Protein AF-A0A0A6XVR8-F1 (afdb_monomer)

Radius of gyration: 18.1 Å; Cα contacts (8 Å, |Δi|>4): 35; chains: 1; bounding box: 29×32×50 Å

InterPro domains:
  IPR029470 PD-(D/E)XK nuclease superfamily 4 [PF14281] (25-81)

Sequence (90 aa):
MEIRHLFELENDATFQQLNQQVNSFNTLKILKLENHEIRHSNILAWLLNPKENHSLHDYFLRKMIEHLILIEENSNNPKYETVSGILNHS

Organism: NCBI:txid363870

Solvent-accessible surface area (backbone atoms only — not comparable to full-atom values): 5431 Å² total; per-residue (Å²): 132,65,71,65,60,55,54,55,48,67,68,31,66,67,48,45,53,50,52,52,60,76,66,43,96,46,73,48,59,77,69,71,41,75,90,37,66,72,59,52,52,50,52,49,56,49,53,59,36,43,86,46,92,80,80,53,41,53,53,53,42,49,52,52,52,53,48,65,75,37,43,78,71,43,65,78,34,78,86,45,47,67,57,54,58,59,64,76,75,113

Foldseek 3Di:
DDVVVVVVQCPDPVSVVVVCVVPPDDPCVVVVNPPPVVVVVVVVVQQCALPHPPPCRCVSVVVVVVCVVCVVVCVPPPVCVVVVVVVVVD

Mean predicted aligned error: 8.01 Å

Structure (mmCIF, N/CA/C/O backbone):
data_AF-A0A0A6XVR8-F1
#
_entry.id   AF-A0A0A6XVR8-F1
#
loop_
_atom_site.group_PDB
_atom_site.id
_atom_site.type_symbol
_atom_site.label_atom_id
_atom_site.label_alt_id
_atom_site.label_comp_id
_atom_site.label_asym_id
_atom_site.label_entity_id
_atom_site.label_seq_id
_atom_site.pdbx_PDB_ins_code
_atom_site.Cartn_x
_atom_site.Cartn_y
_atom_site.Cartn_z
_atom_site.occupancy
_atom_site.B_iso_or_equiv
_atom_site.auth_seq_id
_atom_site.auth_comp_id
_atom_site.auth_asym_id
_atom_site.auth_atom_id
_atom_site.pdbx_PDB_model_num
ATOM 1 N N . MET A 1 1 ? -8.929 6.533 33.591 1.00 60.72 1 MET A N 1
ATOM 2 C CA . MET A 1 1 ? -9.551 7.172 32.414 1.00 60.72 1 MET A CA 1
ATOM 3 C C . MET A 1 1 ? -11.047 7.108 32.646 1.00 60.72 1 MET A C 1
ATOM 5 O O . MET A 1 1 ? -11.579 6.008 32.695 1.00 60.72 1 MET A O 1
ATOM 9 N N . GLU A 1 2 ? -11.688 8.240 32.933 1.00 82.38 2 GLU A N 1
ATOM 10 C CA . GLU A 1 2 ? -13.125 8.271 33.238 1.00 82.38 2 GLU A CA 1
ATOM 11 C C . GLU A 1 2 ? -13.931 7.899 31.984 1.00 82.38 2 GLU A C 1
ATOM 13 O O . GLU A 1 2 ? -13.674 8.440 30.909 1.00 82.38 2 GLU A O 1
ATOM 18 N N . ILE A 1 3 ? -14.917 7.003 32.118 1.00 89.50 3 ILE A N 1
ATOM 19 C CA . ILE A 1 3 ? -15.796 6.514 31.027 1.00 89.50 3 ILE A CA 1
ATOM 20 C C . ILE A 1 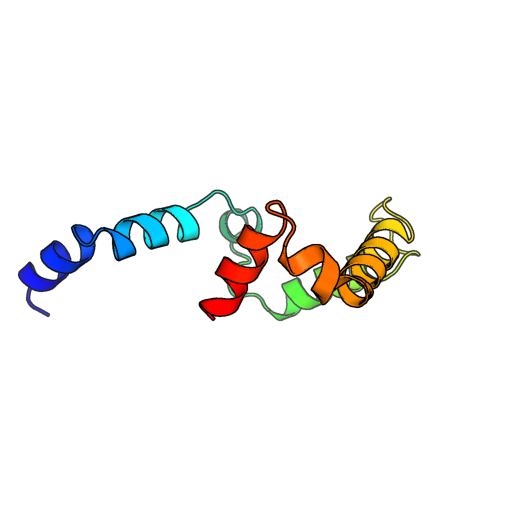3 ? -16.410 7.667 30.214 1.00 89.50 3 ILE A C 1
ATOM 22 O O . ILE A 1 3 ? -16.643 7.545 29.014 1.00 89.50 3 ILE A O 1
ATOM 26 N N . ARG A 1 4 ? -16.613 8.820 30.854 1.00 88.31 4 ARG A N 1
ATOM 27 C CA . ARG A 1 4 ? -17.124 10.044 30.237 1.00 88.31 4 ARG A CA 1
ATOM 28 C C . ARG A 1 4 ? -16.277 10.536 29.060 1.00 88.31 4 ARG A C 1
ATOM 30 O O . ARG A 1 4 ? -16.837 10.907 28.037 1.00 88.31 4 ARG A O 1
ATOM 37 N N . HIS A 1 5 ? -14.952 10.477 29.171 1.00 91.12 5 HIS A N 1
ATOM 38 C CA . HIS A 1 5 ? -14.058 10.929 28.103 1.00 91.12 5 HIS A CA 1
ATOM 39 C C . HIS A 1 5 ? -14.081 10.000 26.885 1.00 91.12 5 HIS A C 1
ATOM 41 O O . HIS A 1 5 ? -13.871 10.455 25.766 1.00 91.12 5 HIS A O 1
ATOM 47 N N . LEU A 1 6 ? -14.360 8.706 27.087 1.00 90.69 6 LEU A N 1
ATOM 48 C CA . LEU A 1 6 ? -14.554 7.770 25.977 1.00 90.69 6 LEU A CA 1
ATOM 49 C C . LEU A 1 6 ? -15.841 8.093 25.216 1.00 90.69 6 LEU A C 1
ATOM 51 O O . LEU A 1 6 ? -15.819 8.139 23.993 1.00 90.69 6 LEU A O 1
ATOM 55 N N . PHE A 1 7 ? -16.927 8.390 25.936 1.00 92.50 7 PHE A N 1
ATOM 56 C CA . PHE A 1 7 ? -18.179 8.835 25.322 1.00 92.50 7 PHE A CA 1
ATOM 57 C C . PHE A 1 7 ? -18.023 10.156 24.565 1.00 92.50 7 PHE A C 1
ATOM 59 O O . PHE A 1 7 ? -18.581 10.306 23.482 1.00 92.50 7 PHE A O 1
ATOM 66 N N . GLU A 1 8 ? -17.278 11.113 25.118 1.00 94.50 8 GLU A N 1
ATOM 67 C CA . GLU A 1 8 ? -16.986 12.383 24.443 1.00 94.50 8 GLU A CA 1
ATOM 68 C C . GLU A 1 8 ? -16.200 12.154 23.145 1.00 94.50 8 GLU A C 1
AT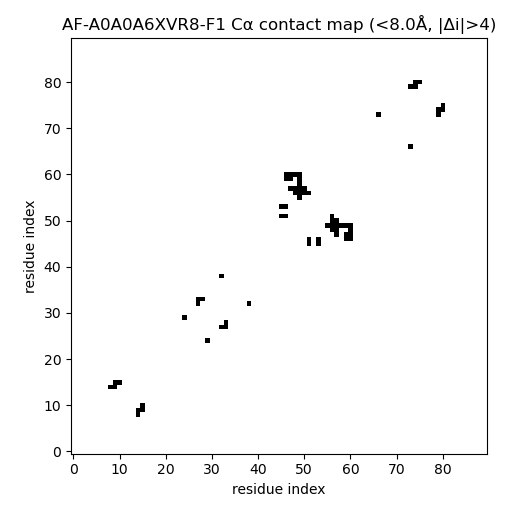OM 70 O O . GLU A 1 8 ? -16.563 12.716 22.116 1.00 94.50 8 GLU A O 1
ATOM 75 N N . LEU A 1 9 ? -15.190 11.278 23.167 1.00 92.94 9 LEU A N 1
ATOM 76 C CA . LEU A 1 9 ? -14.408 10.930 21.980 1.00 92.94 9 LEU A CA 1
ATOM 77 C C . LEU A 1 9 ? -15.243 10.184 20.928 1.00 92.94 9 LEU A C 1
ATOM 79 O O . LEU A 1 9 ? -15.166 10.502 19.749 1.00 92.94 9 LEU A O 1
ATOM 83 N N . GLU A 1 10 ? -16.057 9.209 21.334 1.00 91.62 10 GLU A N 1
ATOM 84 C CA . GLU A 1 10 ? -16.866 8.405 20.409 1.00 91.62 10 GLU A CA 1
ATOM 85 C C . GLU A 1 10 ? -17.950 9.233 19.695 1.00 91.62 10 GLU A C 1
ATOM 87 O O . GLU A 1 10 ? -18.338 8.914 18.569 1.00 91.62 10 GLU A O 1
ATOM 92 N N . ASN A 1 11 ? -18.418 10.316 20.322 1.00 93.81 11 ASN A N 1
ATOM 93 C CA . ASN A 1 11 ? -19.378 11.253 19.732 1.00 93.81 11 ASN A CA 1
ATOM 94 C C . ASN A 1 11 ? -18.724 12.412 18.967 1.00 93.81 11 ASN A C 1
ATOM 96 O O . ASN A 1 11 ? -19.437 13.204 18.349 1.00 93.81 11 ASN A O 1
ATOM 100 N N . ASP A 1 12 ? -17.396 12.530 18.988 1.00 96.19 12 ASP A N 1
ATOM 101 C CA . ASP A 1 12 ? -16.702 13.534 18.194 1.00 96.19 12 ASP A CA 1
ATOM 102 C C . ASP A 1 12 ? -16.810 13.202 16.697 1.00 96.19 12 ASP A C 1
ATOM 104 O O . ASP A 1 12 ? -16.495 12.098 16.248 1.00 96.19 12 ASP A O 1
ATOM 108 N N . ALA A 1 13 ? -17.256 14.173 15.899 1.00 93.69 13 ALA A N 1
ATOM 109 C CA . ALA A 1 13 ? -17.496 13.968 14.472 1.00 93.69 13 ALA A CA 1
ATOM 110 C C . ALA A 1 13 ? -16.205 13.641 13.700 1.00 93.69 13 ALA A C 1
ATOM 112 O O . ALA A 1 13 ? -16.231 12.834 12.769 1.00 93.69 13 ALA A O 1
ATOM 113 N N . THR A 1 14 ? -15.075 14.228 14.104 1.00 93.06 14 THR A N 1
ATOM 114 C CA . THR A 1 14 ? -13.765 13.970 13.490 1.00 93.06 14 THR A CA 1
ATOM 115 C C . THR A 1 14 ? -13.318 12.548 13.800 1.00 93.06 14 THR A C 1
ATOM 117 O O . THR A 1 14 ? -12.883 11.821 12.905 1.00 93.06 14 THR A O 1
ATOM 120 N N . PHE A 1 15 ? -13.486 12.115 15.053 1.00 93.25 15 PHE A N 1
ATOM 121 C CA . PHE A 1 15 ? -13.202 10.744 15.458 1.00 93.25 15 PHE A CA 1
ATOM 122 C C . PHE A 1 15 ? -14.067 9.740 14.695 1.00 93.25 15 PHE A C 1
ATOM 124 O O . PHE A 1 15 ? -13.543 8.746 14.200 1.00 93.25 15 PHE A O 1
ATOM 131 N N . GLN A 1 16 ? -15.367 9.996 14.535 1.00 92.69 16 GLN A N 1
ATOM 132 C CA . GLN A 1 16 ? -16.253 9.108 13.779 1.00 92.69 16 GLN A CA 1
ATOM 133 C C . GLN A 1 16 ? -15.841 8.987 12.306 1.00 92.69 16 GLN A C 1
ATOM 135 O O . GLN A 1 16 ? -15.786 7.873 11.779 1.00 92.69 16 GLN A O 1
ATOM 140 N N . GLN A 1 17 ? -15.493 10.105 11.658 1.00 90.25 17 GLN A N 1
ATOM 141 C CA . GLN A 1 17 ? -14.989 10.113 10.280 1.00 90.25 17 GLN A CA 1
ATOM 142 C C . GLN A 1 17 ? -13.686 9.318 10.151 1.00 90.25 17 GLN A C 1
ATOM 144 O O . GLN A 1 17 ? -13.582 8.429 9.301 1.00 90.25 17 GLN A O 1
ATOM 149 N N . LEU A 1 18 ? -12.720 9.572 11.037 1.00 88.12 18 LEU A N 1
ATOM 150 C CA . LEU A 1 18 ? -11.454 8.844 11.063 1.00 88.12 18 LEU A CA 1
ATOM 151 C C . LEU A 1 18 ? -11.677 7.350 11.319 1.00 88.12 18 LEU A C 1
ATOM 153 O O . LEU A 1 18 ? -11.130 6.505 10.616 1.00 88.12 18 LEU A O 1
ATOM 157 N N . ASN A 1 19 ? -12.509 7.008 12.302 1.00 88.75 19 ASN A N 1
ATOM 158 C CA . ASN A 1 19 ? -12.808 5.629 12.663 1.00 88.75 19 ASN A CA 1
ATOM 159 C C . ASN A 1 19 ? -13.477 4.880 11.501 1.00 88.75 19 ASN A C 1
ATOM 161 O O . ASN A 1 19 ? -13.160 3.714 11.263 1.00 88.75 19 ASN A O 1
ATOM 165 N N . GLN A 1 20 ? -14.346 5.544 10.732 1.00 88.25 20 GLN A N 1
ATOM 166 C CA . GLN A 1 20 ? -14.919 4.984 9.509 1.00 88.25 20 GLN A CA 1
ATOM 167 C C . GLN A 1 20 ? -13.846 4.737 8.436 1.00 88.25 20 GLN A C 1
ATOM 169 O O . GLN A 1 20 ? -13.851 3.683 7.800 1.00 88.25 20 GLN A O 1
ATOM 174 N N . GLN A 1 21 ? -12.906 5.667 8.248 1.00 84.44 21 GLN A N 1
ATOM 175 C CA . GLN A 1 21 ? -11.814 5.517 7.279 1.00 84.44 21 GLN A CA 1
ATOM 176 C C . GLN A 1 21 ? -10.833 4.402 7.675 1.00 84.44 21 GLN A C 1
ATOM 178 O O . GLN A 1 21 ? -10.517 3.538 6.856 1.00 84.44 21 GLN A O 1
ATOM 183 N N . VAL A 1 22 ? -10.405 4.355 8.938 1.00 82.94 22 VAL A N 1
ATOM 184 C CA . VAL A 1 22 ? -9.466 3.349 9.476 1.00 82.94 22 VAL A CA 1
ATOM 185 C C . VAL A 1 22 ? -10.078 1.942 9.514 1.00 82.94 22 VAL A C 1
ATOM 187 O O . VAL A 1 22 ? -9.368 0.933 9.418 1.00 82.94 22 VAL A O 1
ATOM 190 N N . ASN A 1 23 ? -11.402 1.845 9.648 1.00 82.94 23 ASN A N 1
ATOM 191 C CA . ASN A 1 23 ? -12.129 0.574 9.604 1.00 82.94 23 ASN A CA 1
ATOM 192 C C . ASN A 1 23 ? -12.756 0.264 8.243 1.00 82.94 23 ASN A C 1
ATOM 194 O O . ASN A 1 23 ? -13.500 -0.711 8.129 1.00 82.94 23 ASN A O 1
ATOM 198 N N . SER A 1 24 ? -12.427 1.039 7.209 1.00 85.75 24 SER A N 1
ATOM 199 C CA . SER A 1 24 ? -12.791 0.699 5.839 1.00 85.75 24 SER A CA 1
ATOM 200 C C . SER A 1 24 ? -12.147 -0.624 5.400 1.00 85.75 24 SER A C 1
ATOM 202 O O . SER A 1 24 ? -11.196 -1.128 6.010 1.00 85.75 24 SER A O 1
ATOM 204 N N . PHE A 1 25 ? -12.698 -1.219 4.341 1.00 86.31 25 PHE A N 1
ATOM 205 C CA . PHE A 1 25 ? -12.167 -2.454 3.775 1.00 86.31 25 PHE A CA 1
ATOM 206 C C . PHE A 1 25 ? -10.693 -2.275 3.390 1.00 86.31 25 PHE A C 1
ATOM 208 O O . PHE A 1 25 ? -10.348 -1.429 2.567 1.00 86.31 25 PHE A O 1
ATOM 215 N N . ASN A 1 26 ? -9.829 -3.113 3.959 1.00 84.50 26 ASN A N 1
ATOM 216 C CA . ASN A 1 26 ? -8.406 -3.126 3.667 1.00 84.50 26 ASN A CA 1
ATOM 217 C C . ASN A 1 26 ? -7.920 -4.580 3.633 1.00 84.50 26 ASN A C 1
ATOM 219 O O . ASN A 1 26 ? -7.935 -5.275 4.650 1.00 84.50 26 ASN A O 1
ATOM 223 N N . THR A 1 27 ? -7.477 -5.043 2.463 1.00 89.19 27 THR A N 1
ATOM 224 C CA . THR A 1 27 ? -7.007 -6.422 2.267 1.00 89.19 27 THR A CA 1
ATOM 225 C C . THR A 1 27 ? -5.819 -6.769 3.167 1.00 89.19 27 THR A C 1
ATOM 227 O O . THR A 1 27 ? -5.746 -7.891 3.661 1.00 89.19 27 THR A O 1
ATOM 230 N N . LEU A 1 28 ? -4.916 -5.817 3.438 1.00 89.62 28 LEU A N 1
ATOM 231 C CA . LEU A 1 28 ? -3.791 -6.032 4.352 1.00 89.62 28 LEU A CA 1
ATOM 232 C C . LEU A 1 28 ? -4.301 -6.267 5.777 1.00 89.62 28 LEU A C 1
ATOM 234 O O . LEU A 1 28 ? -3.875 -7.226 6.406 1.00 89.62 28 LEU A O 1
ATOM 238 N N . LYS A 1 29 ? -5.283 -5.484 6.238 1.00 88.25 29 LYS A N 1
ATOM 239 C CA . LYS A 1 29 ? -5.916 -5.664 7.558 1.00 88.25 29 LYS A CA 1
ATOM 240 C C . LYS A 1 29 ? -6.661 -6.998 7.673 1.00 88.25 29 LYS A C 1
ATOM 242 O O . LYS A 1 29 ? -6.540 -7.704 8.669 1.00 88.25 29 LYS A O 1
ATOM 247 N N . ILE A 1 30 ? -7.397 -7.393 6.630 1.00 91.75 30 ILE A N 1
ATOM 248 C CA . ILE A 1 30 ? -8.116 -8.682 6.585 1.00 91.75 30 ILE A CA 1
ATOM 249 C C . ILE A 1 30 ? -7.143 -9.862 6.690 1.00 91.75 30 ILE A C 1
ATOM 251 O O . ILE A 1 30 ? -7.429 -10.849 7.366 1.00 91.75 30 ILE A O 1
ATOM 255 N N . LEU A 1 31 ? -5.977 -9.744 6.052 1.00 93.06 31 LEU A N 1
ATOM 256 C CA . LEU A 1 31 ? -4.917 -10.749 6.091 1.00 93.06 31 LEU A CA 1
ATOM 257 C C . LEU A 1 31 ? -3.984 -10.614 7.310 1.00 93.06 31 LEU A C 1
ATOM 259 O O . LEU A 1 31 ? -3.021 -11.374 7.408 1.00 93.06 31 LEU A O 1
ATOM 263 N N . LYS A 1 32 ? -4.260 -9.690 8.243 1.00 91.62 32 LYS A N 1
ATOM 264 C CA . LYS A 1 32 ? -3.422 -9.390 9.420 1.00 91.62 32 LYS A CA 1
ATOM 265 C C . LYS A 1 32 ? -1.987 -8.962 9.066 1.00 91.62 32 LYS A C 1
ATOM 267 O O . LYS A 1 32 ? -1.015 -9.350 9.720 1.00 91.62 32 LYS A O 1
ATOM 272 N N . LEU A 1 33 ? -1.830 -8.222 7.973 1.00 91.44 33 LEU A N 1
ATOM 273 C CA . LEU A 1 33 ? -0.558 -7.736 7.438 1.00 91.44 33 LEU A CA 1
ATOM 274 C C . LEU A 1 33 ? -0.252 -6.280 7.806 1.00 91.44 33 LEU A C 1
ATOM 276 O O . LEU A 1 33 ? 0.862 -5.847 7.562 1.00 91.44 33 LEU A O 1
ATOM 280 N N . GLU A 1 34 ? -1.1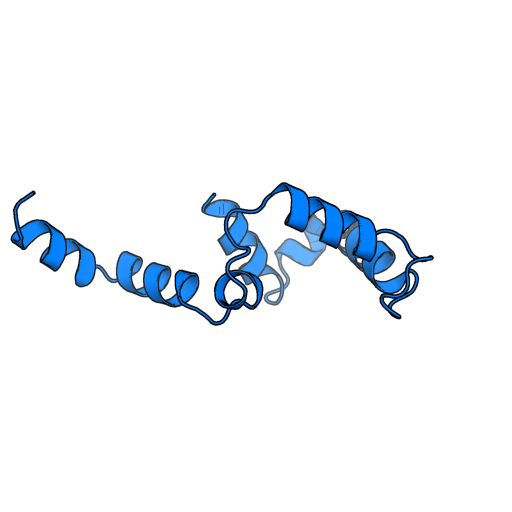71 -5.566 8.452 1.00 88.25 34 GLU A N 1
ATOM 281 C CA . GLU A 1 34 ? -1.089 -4.128 8.742 1.00 88.25 34 GLU A CA 1
ATOM 282 C C . GLU A 1 34 ? 0.182 -3.686 9.486 1.00 88.25 34 GLU A C 1
ATOM 284 O O . GLU A 1 34 ? 0.668 -2.590 9.234 1.00 88.25 34 GLU A O 1
ATOM 289 N N . ASN A 1 35 ? 0.764 -4.550 10.322 1.00 90.69 35 ASN A N 1
ATOM 290 C CA . ASN A 1 35 ? 1.979 -4.270 11.099 1.00 90.69 35 ASN A CA 1
ATOM 291 C C . ASN A 1 35 ? 3.177 -5.110 10.616 1.00 90.69 35 ASN A C 1
ATOM 293 O O . ASN A 1 35 ? 3.913 -5.682 11.418 1.00 90.69 35 ASN A O 1
ATOM 297 N N . HIS A 1 36 ? 3.299 -5.313 9.300 1.00 93.50 36 HIS A N 1
ATOM 298 C CA . HIS A 1 36 ? 4.358 -6.133 8.707 1.00 93.50 36 HIS A CA 1
ATOM 299 C C . HIS A 1 36 ? 5.096 -5.388 7.597 1.00 93.50 36 HIS A C 1
ATOM 301 O O . HIS A 1 36 ? 5.006 -5.713 6.411 1.00 93.50 36 HIS A O 1
ATOM 307 N N . GLU A 1 37 ? 5.898 -4.419 8.015 1.00 93.62 37 GLU A N 1
ATOM 308 C CA . GLU A 1 37 ? 6.592 -3.441 7.177 1.00 93.62 37 GLU A CA 1
ATOM 309 C C . GLU A 1 37 ? 7.509 -4.111 6.148 1.00 93.62 37 GLU A C 1
ATOM 311 O O . GLU A 1 37 ? 7.521 -3.731 4.980 1.00 93.62 37 GLU A O 1
ATOM 316 N N . ILE A 1 38 ? 8.211 -5.184 6.534 1.00 95.81 38 ILE A N 1
ATOM 317 C CA . ILE A 1 38 ? 9.056 -5.956 5.606 1.00 95.81 38 ILE A CA 1
ATOM 318 C C . ILE A 1 38 ? 8.231 -6.565 4.466 1.00 95.81 38 ILE A C 1
ATOM 320 O O . ILE A 1 38 ? 8.672 -6.592 3.318 1.00 95.81 38 ILE A O 1
ATOM 324 N N . ARG A 1 39 ? 7.009 -7.031 4.749 1.00 94.00 39 ARG A N 1
ATOM 325 C CA . ARG A 1 39 ? 6.130 -7.590 3.714 1.00 94.00 39 ARG A CA 1
ATOM 326 C C . ARG A 1 39 ? 5.576 -6.501 2.804 1.00 94.00 39 ARG A C 1
ATOM 328 O O . ARG A 1 39 ? 5.476 -6.739 1.605 1.00 94.00 39 ARG A O 1
ATOM 335 N N . HIS A 1 40 ? 5.300 -5.312 3.334 1.00 94.06 40 HIS A N 1
ATOM 336 C CA . HIS A 1 40 ? 4.924 -4.155 2.518 1.00 94.06 40 HIS A CA 1
ATOM 337 C C . HIS A 1 40 ? 6.035 -3.779 1.534 1.00 94.06 40 HIS A C 1
ATOM 339 O O . HIS A 1 40 ? 5.779 -3.672 0.335 1.00 94.06 40 HIS A O 1
ATOM 345 N N . SER A 1 41 ? 7.277 -3.678 2.010 1.00 95.75 41 SER A N 1
ATOM 346 C CA . SER A 1 41 ? 8.434 -3.401 1.152 1.00 95.75 41 SER A CA 1
ATOM 347 C C . SER A 1 41 ? 8.618 -4.462 0.068 1.00 95.75 41 SER A C 1
ATOM 349 O O . SER A 1 41 ? 8.896 -4.117 -1.078 1.00 95.75 41 SER A O 1
ATOM 351 N N . ASN A 1 42 ? 8.392 -5.740 0.385 1.00 96.94 42 ASN A N 1
ATOM 352 C CA . ASN A 1 42 ? 8.457 -6.816 -0.608 1.00 96.94 42 ASN A CA 1
ATOM 353 C C . ASN A 1 42 ? 7.353 -6.704 -1.672 1.00 96.94 42 ASN A C 1
ATOM 355 O O . ASN A 1 42 ? 7.637 -6.905 -2.850 1.00 96.94 42 ASN A O 1
ATOM 359 N N . ILE A 1 43 ? 6.117 -6.355 -1.287 1.00 95.12 43 ILE A N 1
ATOM 360 C CA . ILE A 1 43 ? 5.019 -6.111 -2.243 1.00 95.12 43 ILE A CA 1
ATOM 361 C C . ILE A 1 43 ? 5.380 -4.954 -3.178 1.00 95.12 43 ILE A C 1
ATOM 363 O O . ILE A 1 43 ? 5.192 -5.066 -4.388 1.00 95.12 43 ILE A O 1
ATOM 367 N N . LEU A 1 44 ? 5.924 -3.860 -2.639 1.00 95.94 44 LEU A N 1
ATOM 368 C CA . LEU A 1 44 ? 6.350 -2.718 -3.447 1.00 95.94 44 LEU A CA 1
ATOM 3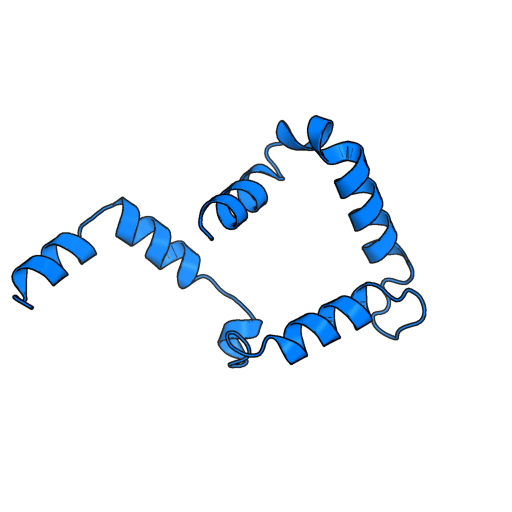69 C C . LEU A 1 44 ? 7.500 -3.092 -4.385 1.00 95.94 44 LEU A C 1
ATOM 371 O O . LEU A 1 44 ? 7.421 -2.800 -5.571 1.00 95.94 44 LEU A O 1
ATOM 375 N N . ALA A 1 45 ? 8.531 -3.783 -3.897 1.00 97.62 45 ALA A N 1
ATOM 376 C CA . ALA A 1 45 ? 9.633 -4.250 -4.737 1.00 97.62 45 ALA A CA 1
ATOM 377 C C . ALA A 1 45 ? 9.141 -5.156 -5.880 1.00 97.62 45 ALA A C 1
ATOM 379 O O . ALA A 1 45 ? 9.597 -5.013 -7.014 1.00 97.62 45 ALA A O 1
ATOM 380 N N . TRP A 1 46 ? 8.172 -6.033 -5.595 1.00 97.75 46 TRP A N 1
ATOM 381 C CA . TRP A 1 46 ? 7.526 -6.888 -6.590 1.00 97.75 46 TRP A CA 1
ATOM 382 C C . TRP A 1 46 ? 6.745 -6.075 -7.631 1.00 97.75 46 TRP A C 1
ATOM 384 O O . TRP A 1 46 ? 6.949 -6.277 -8.820 1.00 97.75 46 TRP A O 1
ATOM 394 N N . LEU A 1 47 ? 5.918 -5.109 -7.212 1.00 97.62 47 LEU A N 1
ATOM 395 C CA . LEU A 1 47 ? 5.145 -4.245 -8.121 1.00 97.62 47 LEU A CA 1
ATOM 396 C C . LEU A 1 47 ? 6.014 -3.297 -8.960 1.00 97.62 47 LEU A C 1
ATOM 398 O O . LEU A 1 47 ? 5.628 -2.907 -10.063 1.00 97.62 47 LEU A O 1
ATOM 402 N N . LEU A 1 48 ? 7.165 -2.884 -8.427 1.00 97.38 48 LEU A N 1
ATOM 403 C CA . LEU A 1 48 ? 8.082 -1.955 -9.088 1.00 97.38 48 LEU A CA 1
ATOM 404 C C . LEU A 1 48 ? 9.005 -2.624 -10.100 1.00 97.38 48 LEU A C 1
ATOM 406 O O . LEU A 1 48 ? 9.631 -1.911 -10.883 1.00 97.38 48 LEU A O 1
ATOM 410 N N . ASN A 1 49 ? 9.105 -3.953 -10.100 1.00 97.94 49 ASN A N 1
ATOM 411 C CA . ASN A 1 49 ? 9.940 -4.689 -11.035 1.00 97.94 49 ASN A CA 1
ATOM 412 C C . ASN A 1 49 ? 9.102 -5.202 -12.223 1.00 97.94 49 ASN A C 1
ATOM 414 O O . ASN A 1 49 ? 8.415 -6.210 -12.088 1.00 97.94 49 ASN A O 1
ATOM 418 N N . PRO A 1 50 ? 9.227 -4.615 -13.432 1.00 97.38 50 PRO A N 1
ATOM 419 C CA . PRO A 1 50 ? 8.415 -4.992 -14.593 1.00 97.38 50 PRO A CA 1
ATOM 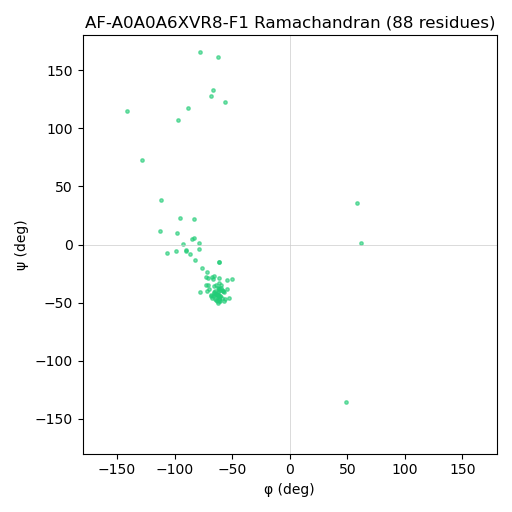420 C C . PRO A 1 50 ? 8.560 -6.442 -15.064 1.00 97.38 50 PRO A C 1
ATOM 422 O O . PRO A 1 50 ? 7.784 -6.892 -15.907 1.00 97.38 50 PRO A O 1
ATOM 425 N N . LYS A 1 51 ? 9.607 -7.138 -14.604 1.00 97.69 51 LYS A N 1
ATOM 426 C CA . LYS A 1 51 ? 9.921 -8.522 -14.980 1.00 97.69 51 LYS A CA 1
ATOM 427 C C . LYS A 1 51 ? 9.261 -9.552 -14.061 1.00 97.69 51 LYS A C 1
ATOM 429 O O . LYS A 1 51 ? 9.393 -10.746 -14.317 1.00 97.69 51 LYS A O 1
ATOM 434 N N . GLU A 1 52 ? 8.600 -9.112 -12.996 1.00 97.94 52 GLU A N 1
ATOM 435 C CA . GLU A 1 52 ? 7.907 -9.990 -12.058 1.00 97.94 52 GLU A CA 1
ATOM 436 C C . GLU A 1 52 ? 6.557 -10.482 -12.599 1.00 97.94 52 GLU A C 1
ATOM 438 O O . GLU A 1 52 ? 5.989 -9.965 -13.562 1.00 97.94 52 GLU A O 1
ATOM 443 N N . ASN A 1 53 ? 6.005 -11.503 -11.945 1.00 96.75 53 ASN A N 1
ATOM 444 C CA . ASN A 1 53 ? 4.801 -12.213 -12.386 1.00 96.75 53 ASN A CA 1
ATOM 445 C C . ASN A 1 53 ? 3.460 -11.548 -11.992 1.00 96.75 53 ASN A C 1
ATOM 447 O O . ASN A 1 53 ? 2.419 -12.204 -12.002 1.00 96.75 53 ASN A O 1
ATOM 451 N N . HIS A 1 54 ? 3.439 -10.245 -11.702 1.00 95.50 54 HIS A N 1
ATOM 452 C CA . HIS A 1 54 ? 2.209 -9.505 -11.370 1.00 95.50 54 HIS A CA 1
ATOM 453 C C . HIS A 1 54 ? 1.353 -9.128 -12.595 1.00 95.50 54 HIS A C 1
ATOM 455 O O . HIS A 1 54 ? 0.325 -8.475 -12.447 1.00 95.50 54 HIS A O 1
ATOM 461 N N . SER A 1 55 ? 1.759 -9.507 -13.816 1.00 96.88 55 SER A N 1
ATOM 462 C CA . SER A 1 55 ? 1.024 -9.297 -15.085 1.00 96.88 55 SER A CA 1
ATOM 463 C C . SER A 1 55 ? 0.764 -7.837 -15.498 1.00 96.88 55 SER A C 1
ATOM 465 O O . SER A 1 55 ? 0.199 -7.589 -16.561 1.00 96.88 55 SER A O 1
ATOM 467 N N . LEU A 1 56 ? 1.228 -6.858 -14.715 1.00 96.62 56 LEU A N 1
ATOM 468 C CA . LEU A 1 56 ? 1.143 -5.429 -15.055 1.00 96.62 56 LEU A CA 1
ATOM 469 C C . LEU A 1 56 ? 2.330 -4.955 -15.909 1.00 96.62 56 LEU A C 1
ATOM 471 O O . LEU A 1 56 ? 2.298 -3.833 -16.404 1.00 96.62 56 LEU A O 1
ATOM 475 N N . HIS A 1 57 ? 3.361 -5.788 -16.102 1.00 95.62 57 HIS A N 1
ATOM 476 C CA . HIS A 1 57 ? 4.605 -5.400 -16.777 1.00 95.62 57 HIS A CA 1
ATOM 477 C C . HIS A 1 57 ? 5.142 -4.079 -16.184 1.00 95.62 57 HIS A C 1
ATOM 479 O O . HIS A 1 57 ? 5.122 -3.873 -14.977 1.00 95.62 57 HIS A O 1
ATOM 485 N N . ASP A 1 58 ? 5.579 -3.130 -17.000 1.00 97.06 58 ASP A N 1
ATOM 486 C CA . ASP A 1 58 ? 6.047 -1.814 -16.558 1.00 97.06 58 ASP A CA 1
ATOM 487 C C . ASP A 1 58 ? 4.917 -0.796 -16.314 1.00 97.06 58 ASP A C 1
ATOM 489 O O . ASP A 1 58 ? 5.205 0.365 -16.031 1.00 97.06 58 ASP A O 1
ATOM 493 N N . TYR A 1 59 ? 3.636 -1.183 -16.402 1.00 97.31 59 TYR A N 1
ATOM 494 C CA . TYR A 1 59 ? 2.508 -0.26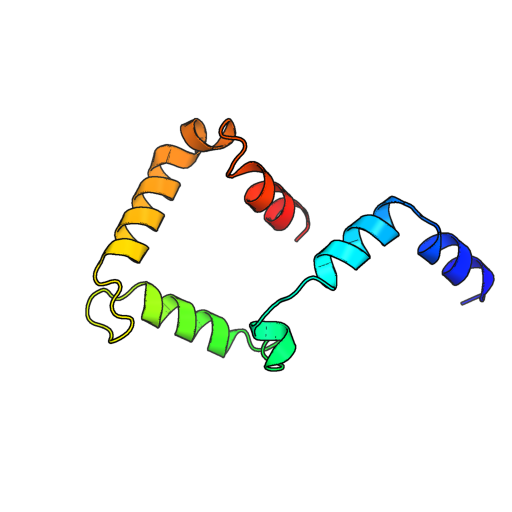0 -16.210 1.00 97.31 59 TYR A CA 1
ATOM 495 C C . TYR A 1 59 ? 2.552 0.436 -14.846 1.00 97.31 59 TYR A C 1
ATOM 497 O O . TYR A 1 59 ? 2.431 1.658 -14.783 1.00 97.31 59 TYR A O 1
ATOM 505 N N . PHE A 1 60 ? 2.755 -0.326 -13.764 1.00 96.19 60 PHE A N 1
ATOM 506 C CA . PHE A 1 60 ? 2.779 0.223 -12.406 1.00 96.19 60 PHE A CA 1
ATOM 507 C C . PHE A 1 60 ? 3.922 1.230 -12.236 1.00 96.19 60 PHE A C 1
ATOM 509 O O . PHE A 1 60 ? 3.689 2.369 -11.836 1.00 96.19 60 PHE A O 1
ATOM 516 N N . LEU A 1 61 ? 5.140 0.843 -12.630 1.00 96.06 61 LEU A N 1
ATOM 517 C CA . LEU A 1 61 ? 6.318 1.708 -12.574 1.00 96.06 61 LEU A CA 1
ATOM 518 C C . LEU A 1 61 ? 6.131 2.984 -13.411 1.00 96.06 61 LEU A C 1
ATOM 520 O O . LEU A 1 61 ? 6.401 4.080 -12.923 1.00 96.06 61 LEU A O 1
ATOM 524 N N . ARG A 1 62 ? 5.621 2.861 -14.645 1.00 96.94 62 ARG A N 1
ATOM 525 C CA . ARG A 1 62 ? 5.350 4.014 -15.516 1.00 96.94 62 ARG A CA 1
ATOM 526 C C . ARG A 1 62 ? 4.330 4.960 -14.903 1.00 96.94 62 ARG A C 1
ATOM 528 O O . ARG A 1 62 ? 4.582 6.159 -14.869 1.00 96.94 62 ARG A O 1
ATOM 535 N N . LYS A 1 63 ? 3.218 4.435 -14.381 1.00 94.19 63 LYS A N 1
ATOM 536 C CA . LYS A 1 63 ? 2.188 5.260 -13.742 1.00 94.19 63 LYS A CA 1
ATOM 537 C C . LYS A 1 63 ? 2.672 5.927 -12.468 1.00 94.19 63 LYS A C 1
ATOM 539 O O . LYS A 1 63 ? 2.310 7.076 -12.238 1.00 94.19 63 LYS A O 1
ATOM 544 N N . MET A 1 64 ? 3.520 5.266 -11.682 1.00 93.31 64 MET A N 1
ATOM 545 C CA . MET A 1 64 ? 4.150 5.932 -10.547 1.00 93.31 64 MET A CA 1
ATOM 546 C C . MET A 1 64 ? 5.053 7.083 -10.991 1.00 93.31 64 MET A C 1
ATOM 548 O O . MET A 1 64 ? 4.930 8.174 -10.451 1.00 93.31 64 MET A O 1
ATOM 552 N N . ILE A 1 65 ? 5.934 6.872 -11.974 1.00 94.75 65 ILE A N 1
ATOM 553 C CA . ILE A 1 65 ? 6.833 7.930 -12.466 1.00 94.75 65 ILE A CA 1
ATOM 554 C C . ILE A 1 65 ? 6.030 9.092 -13.065 1.00 94.75 65 ILE A C 1
ATOM 556 O O . ILE A 1 65 ? 6.308 10.245 -12.755 1.00 94.75 65 ILE A O 1
ATOM 560 N N . GLU A 1 66 ? 5.011 8.800 -13.875 1.00 93.12 66 GLU A N 1
ATOM 561 C CA . GLU A 1 66 ? 4.083 9.798 -14.420 1.00 93.12 66 GLU A CA 1
ATOM 562 C C . GLU A 1 66 ? 3.416 10.599 -13.297 1.00 93.12 66 GLU A C 1
ATOM 564 O O . GLU A 1 66 ? 3.405 11.826 -13.341 1.00 93.12 66 GLU A O 1
ATOM 569 N N . HIS A 1 67 ? 2.924 9.923 -12.254 1.00 88.50 67 HIS A N 1
ATOM 570 C CA . HIS A 1 67 ? 2.328 10.592 -11.104 1.00 88.50 67 HIS A CA 1
ATOM 571 C C . HIS A 1 67 ? 3.329 11.491 -10.372 1.00 88.50 67 HIS A C 1
ATOM 573 O O . HIS A 1 67 ? 2.976 12.622 -10.059 1.00 88.50 67 HIS A O 1
ATOM 579 N N . LEU A 1 68 ? 4.562 11.015 -10.149 1.00 89.19 68 LEU A N 1
ATOM 580 C CA . LEU A 1 68 ? 5.631 11.757 -9.473 1.00 89.19 68 LEU A CA 1
ATOM 581 C C . LEU A 1 68 ? 6.074 13.000 -10.257 1.00 89.19 68 LEU A C 1
ATOM 583 O O . LEU A 1 68 ? 6.321 14.042 -9.661 1.00 89.19 68 LEU A O 1
ATOM 587 N N . ILE A 1 69 ? 6.168 12.901 -11.585 1.00 92.75 69 ILE A N 1
ATOM 588 C CA . ILE A 1 69 ? 6.541 14.033 -12.448 1.00 92.75 69 ILE A CA 1
ATOM 589 C C . ILE A 1 69 ? 5.418 15.071 -12.491 1.00 92.75 69 ILE A C 1
ATOM 591 O O . ILE A 1 69 ? 5.684 16.268 -12.475 1.00 92.75 69 ILE A O 1
ATOM 595 N N . LEU A 1 70 ? 4.165 14.618 -12.515 1.00 88.75 70 LEU A N 1
ATOM 596 C CA . LEU A 1 70 ? 2.989 15.476 -12.627 1.00 88.75 70 LEU A CA 1
ATOM 597 C C . LEU A 1 70 ? 2.377 15.820 -11.260 1.00 88.75 70 LEU A C 1
ATOM 599 O O . LEU A 1 70 ? 1.191 16.125 -11.207 1.00 88.75 70 LEU A O 1
ATOM 603 N N . ILE A 1 71 ? 3.124 15.751 -10.147 1.00 83.38 71 ILE A N 1
ATOM 604 C CA . ILE A 1 71 ? 2.578 16.004 -8.794 1.00 83.38 71 ILE A CA 1
ATOM 605 C C . ILE A 1 71 ? 1.854 17.355 -8.723 1.00 83.38 71 ILE A C 1
ATOM 607 O O . ILE A 1 71 ? 0.737 17.417 -8.213 1.00 83.38 71 ILE A O 1
ATOM 611 N N . GLU A 1 72 ? 2.449 18.422 -9.261 1.00 80.56 72 GLU A N 1
ATOM 612 C CA . GLU A 1 72 ? 1.861 19.768 -9.222 1.00 80.56 72 GLU A CA 1
ATOM 613 C C . GLU A 1 72 ? 0.568 19.847 -10.044 1.00 80.56 72 GLU A C 1
ATOM 615 O O . GLU A 1 72 ? -0.438 20.383 -9.581 1.00 80.56 72 GLU A O 1
ATOM 620 N N . GLU A 1 73 ? 0.546 19.236 -11.227 1.00 82.81 73 GLU A N 1
ATOM 621 C CA . GLU A 1 73 ? -0.634 19.194 -12.099 1.00 82.81 73 GLU A CA 1
ATOM 622 C C . GLU A 1 73 ? -1.736 18.284 -11.529 1.00 82.81 73 GLU A C 1
ATOM 624 O O . GLU A 1 73 ? -2.928 18.579 -11.635 1.00 82.81 73 GLU A O 1
ATOM 629 N N . ASN A 1 74 ? -1.339 17.199 -10.861 1.00 74.38 74 ASN A N 1
ATOM 630 C CA . ASN A 1 74 ? -2.225 16.255 -10.189 1.00 74.38 74 ASN A CA 1
ATOM 631 C C . ASN A 1 74 ? -2.767 16.788 -8.858 1.00 74.38 74 ASN A C 1
ATOM 633 O O . ASN A 1 74 ? -3.798 16.289 -8.409 1.00 74.38 74 ASN A O 1
ATOM 637 N N . SER A 1 75 ? 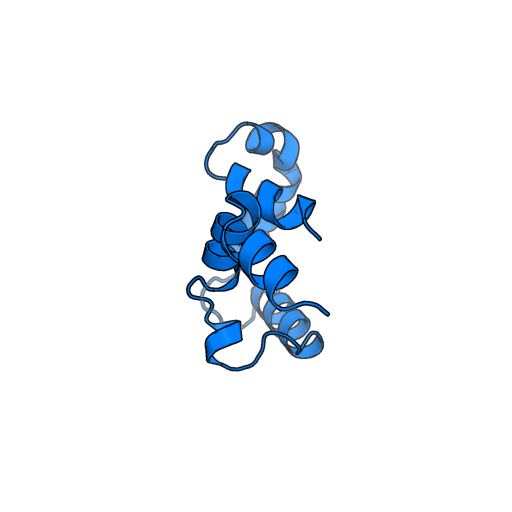-2.126 17.786 -8.239 1.00 71.00 75 SER A N 1
ATOM 638 C CA . SER A 1 75 ? -2.554 18.343 -6.946 1.00 71.00 75 SER A CA 1
ATOM 639 C C . SER A 1 75 ? -3.955 18.964 -6.994 1.00 71.00 75 SER A C 1
ATOM 641 O O . SER A 1 75 ? -4.685 18.911 -6.011 1.00 71.00 75 SER A O 1
ATOM 643 N N . ASN A 1 76 ? -4.357 19.475 -8.163 1.00 70.31 76 ASN A N 1
ATOM 644 C CA . ASN A 1 76 ? -5.681 20.052 -8.412 1.00 70.31 76 ASN A CA 1
ATOM 645 C C . ASN A 1 76 ? -6.688 19.035 -8.976 1.00 70.31 76 ASN A C 1
ATOM 647 O O . ASN A 1 76 ? -7.816 19.394 -9.317 1.00 70.31 76 ASN A O 1
ATOM 651 N N . ASN A 1 77 ? -6.279 17.777 -9.163 1.00 71.62 77 ASN A N 1
ATOM 652 C CA . ASN A 1 77 ? -7.157 16.750 -9.698 1.00 71.62 77 ASN A CA 1
ATOM 653 C C . ASN A 1 77 ? -7.919 16.087 -8.538 1.00 71.62 77 ASN A C 1
ATOM 655 O O . ASN A 1 77 ? -7.301 15.400 -7.717 1.00 71.62 77 ASN A O 1
ATOM 659 N N . PRO A 1 78 ? -9.262 16.192 -8.506 1.00 66.00 78 PRO A N 1
ATOM 660 C CA . PRO A 1 78 ? -10.076 15.712 -7.388 1.00 66.00 78 PRO A CA 1
ATOM 661 C C . PRO A 1 78 ? -9.962 14.196 -7.160 1.00 66.00 78 PRO A C 1
ATOM 663 O O . PRO A 1 78 ? -10.324 13.691 -6.103 1.00 66.00 78 PRO A O 1
ATOM 666 N N . LYS A 1 79 ? -9.428 13.438 -8.130 1.00 65.75 79 LYS A N 1
ATOM 667 C CA . LYS A 1 79 ? -9.159 12.000 -7.975 1.00 65.75 79 LYS A CA 1
ATOM 668 C C . LYS A 1 79 ? -7.984 11.695 -7.037 1.00 65.75 79 LYS A C 1
ATOM 670 O O . LYS A 1 79 ? -7.939 10.592 -6.496 1.00 65.75 79 LYS A O 1
ATOM 675 N N . TYR A 1 80 ? -7.051 12.630 -6.843 1.00 63.53 80 TYR A N 1
ATOM 676 C CA . TYR A 1 80 ? -5.851 12.434 -6.017 1.00 63.53 80 TYR A CA 1
ATOM 677 C C . TYR A 1 80 ? -5.897 13.180 -4.674 1.00 63.53 80 TYR A C 1
ATOM 679 O O . TYR A 1 80 ? -5.066 12.901 -3.809 1.00 63.53 80 TYR A O 1
ATOM 687 N N . GLU A 1 81 ? -6.908 14.026 -4.438 1.00 61.00 81 GLU A N 1
ATOM 688 C CA . GLU A 1 81 ? -7.143 14.691 -3.142 1.00 61.00 81 GLU A CA 1
ATOM 689 C C . GLU A 1 81 ? -7.226 13.684 -1.981 1.00 61.00 81 GLU A C 1
ATOM 691 O O . GLU A 1 81 ? -6.653 13.900 -0.911 1.00 61.00 81 GLU A O 1
ATOM 696 N N . THR A 1 82 ? -7.849 12.523 -2.218 1.00 57.16 82 THR A N 1
ATOM 697 C CA . THR A 1 82 ? -7.974 11.440 -1.228 1.00 57.16 82 THR A CA 1
ATOM 698 C C . THR A 1 82 ? -6.626 10.867 -0.777 1.00 57.16 82 THR A C 1
ATOM 700 O O . THR A 1 82 ? -6.495 10.461 0.374 1.00 57.16 82 THR A O 1
ATOM 703 N N . VAL A 1 83 ? -5.618 10.826 -1.659 1.00 54.78 83 VAL A N 1
ATOM 704 C CA . VAL A 1 83 ? -4.286 10.274 -1.341 1.00 54.78 83 VAL A CA 1
ATOM 705 C C . VAL A 1 83 ? -3.472 11.277 -0.522 1.00 54.78 83 VAL A C 1
ATOM 707 O O . VAL A 1 83 ? -2.846 10.891 0.464 1.00 54.78 83 VAL A O 1
ATOM 710 N N . SER A 1 84 ? -3.547 12.568 -0.862 1.00 51.12 84 SER A N 1
ATOM 711 C CA . SER A 1 84 ? -2.932 13.638 -0.063 1.00 51.12 84 SER A CA 1
ATOM 712 C C . SER A 1 84 ? -3.519 13.718 1.347 1.00 51.12 84 SER A C 1
ATOM 714 O O . SER A 1 84 ? -2.768 13.879 2.305 1.00 51.12 84 SER A O 1
ATOM 716 N N . GLY A 1 85 ? -4.836 13.540 1.500 1.00 52.59 85 GLY A N 1
ATOM 717 C CA . GLY A 1 85 ? -5.480 13.497 2.817 1.00 52.59 85 GLY A CA 1
ATOM 718 C C . GLY A 1 85 ? -4.945 12.379 3.720 1.00 52.59 85 GLY A C 1
ATOM 719 O O . GLY A 1 85 ? -4.753 12.598 4.908 1.00 52.59 85 GLY A O 1
ATOM 720 N N . ILE A 1 86 ? -4.626 11.205 3.165 1.00 51.69 86 ILE A N 1
ATOM 721 C CA . ILE A 1 86 ? -4.083 10.069 3.934 1.00 51.69 86 ILE A CA 1
ATOM 722 C C . ILE A 1 86 ? -2.633 10.330 4.378 1.00 51.69 86 ILE A C 1
ATOM 724 O O . ILE A 1 86 ? -2.272 10.011 5.510 1.00 51.69 86 ILE A O 1
ATOM 728 N N . LEU A 1 87 ? -1.806 10.926 3.512 1.00 44.75 87 LEU A N 1
ATOM 729 C CA . LEU A 1 87 ? -0.392 11.203 3.803 1.00 44.75 87 LEU A CA 1
ATOM 730 C C . LEU A 1 87 ? -0.193 12.350 4.803 1.00 44.75 87 LEU A C 1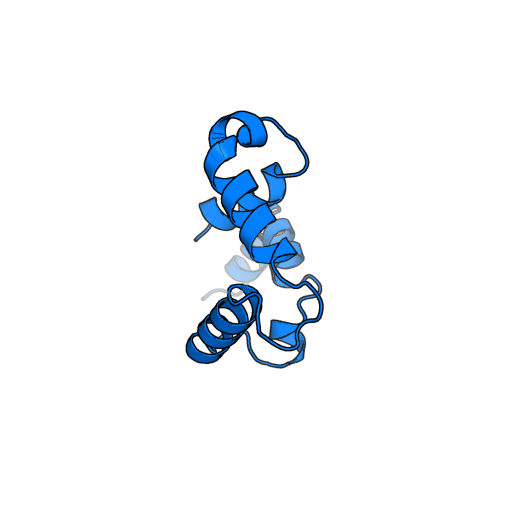
ATOM 732 O O . LEU A 1 87 ? 0.783 12.346 5.543 1.00 44.75 87 LEU A O 1
ATOM 736 N N . ASN A 1 88 ? -1.126 13.303 4.860 1.00 41.38 88 ASN A N 1
ATOM 737 C CA . ASN A 1 88 ? -1.058 14.456 5.764 1.00 41.38 88 ASN A CA 1
ATOM 738 C C . ASN A 1 88 ? -1.467 14.138 7.219 1.00 41.38 88 ASN A C 1
ATOM 740 O O . ASN A 1 88 ? -1.402 15.018 8.077 1.00 41.38 88 ASN A O 1
ATOM 744 N N . HIS A 1 89 ? -1.909 12.907 7.497 1.00 40.34 89 HIS A N 1
ATOM 745 C CA . HIS A 1 89 ? -2.316 12.440 8.828 1.00 40.34 89 HIS A CA 1
ATOM 746 C C . 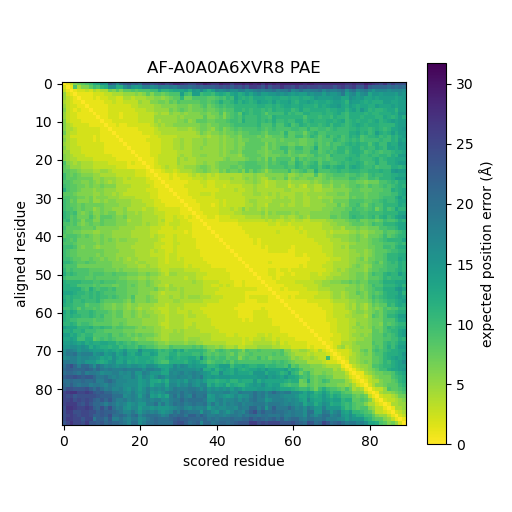HIS A 1 89 ? -1.379 11.366 9.421 1.00 40.34 89 HIS A C 1
ATOM 748 O O . HIS A 1 89 ? -1.734 10.750 10.426 1.00 40.34 89 HIS A O 1
ATOM 754 N N . SER A 1 90 ? -0.206 11.136 8.814 1.00 33.97 90 SER A N 1
ATOM 755 C CA . SER A 1 90 ? 0.891 10.314 9.368 1.00 33.97 90 SER A CA 1
ATOM 756 C C . SER A 1 90 ? 1.998 11.198 9.935 1.00 33.97 90 SER A C 1
ATOM 758 O O . SER A 1 90 ? 2.588 10.798 10.961 1.00 33.97 90 SER A O 1
#

Secondary structure (DSSP, 8-state):
--HHHHHHHHT-HHHHHHHHHHTS--HHHHTT-TT-HHHHHHHHHHHH-TTSTTS-TTHHHHHHHHHHHTHHHHTT-TTTHHHHHHHTT-

pLDDT: mean 85.19, std 15.39, range [33.97, 97.94]